Protein AF-A0A536RA07-F1 (afdb_monomer_lite)

Foldseek 3Di:
DDDDDDPPCPVVVVVVVVVVVVVVVVVVVVVVVVVVVVPQQDWAWFKFFQAKAAALDFDALVRIDIDTDRDHPPDDPFTDRDSVVRGRWGFRHIGGHPGTHGNVGTDHPPPPPDPRDRPPPQPPPGDDDDDDDDCVRVVNPPDDPPDWDWDWDWDDDPNDTDTDIDTD

Radius of gyration: 36.13 Å; chains: 1; bounding box: 78×33×131 Å

Structure (mmCIF, N/CA/C/O backbone):
data_AF-A0A536RA07-F1
#
_entry.id   AF-A0A536RA07-F1
#
loop_
_atom_site.group_PDB
_atom_site.id
_atom_site.type_symbol
_atom_site.label_atom_id
_atom_site.label_alt_id
_atom_site.label_comp_id
_atom_site.label_asym_id
_atom_site.label_entity_id
_atom_site.label_seq_id
_atom_site.pdbx_PDB_ins_code
_atom_site.Cartn_x
_atom_site.Cartn_y
_atom_site.Cartn_z
_atom_site.occupancy
_atom_site.B_iso_or_equiv
_atom_site.auth_seq_id
_atom_site.auth_comp_id
_atom_site.auth_asym_id
_atom_site.auth_atom_id
_atom_site.pdbx_PDB_model_num
ATOM 1 N N . MET A 1 1 ? -46.945 4.208 90.489 1.00 42.66 1 MET A N 1
ATOM 2 C CA . MET A 1 1 ? -45.759 4.024 89.625 1.00 42.66 1 MET A CA 1
ATOM 3 C C . MET A 1 1 ? -46.226 3.633 88.229 1.00 42.66 1 MET A C 1
ATOM 5 O O . MET A 1 1 ? -46.663 2.508 88.040 1.00 42.66 1 MET A O 1
ATOM 9 N N . ARG A 1 2 ? -46.235 4.569 87.275 1.00 45.47 2 ARG A N 1
ATOM 10 C CA . ARG A 1 2 ? -46.490 4.298 85.851 1.00 45.47 2 ARG A CA 1
ATOM 11 C C . ARG A 1 2 ? -45.437 5.063 85.060 1.00 45.47 2 ARG A C 1
ATOM 13 O O . ARG A 1 2 ? -45.367 6.283 85.153 1.00 45.47 2 ARG A O 1
ATOM 20 N N . THR A 1 3 ? -44.567 4.324 84.392 1.00 52.12 3 THR A N 1
ATOM 21 C CA . THR A 1 3 ? -43.440 4.832 83.615 1.00 52.12 3 THR A CA 1
ATOM 22 C C . THR A 1 3 ? -43.943 5.329 82.259 1.00 52.12 3 THR A C 1
ATOM 24 O O . THR A 1 3 ? -44.533 4.579 81.485 1.00 52.12 3 THR A O 1
ATOM 27 N N . LEU A 1 4 ? -43.741 6.617 81.977 1.00 54.00 4 LEU A N 1
ATOM 28 C CA . LEU A 1 4 ? -43.977 7.210 80.662 1.00 54.00 4 LEU A CA 1
ATOM 29 C C . LEU A 1 4 ? -42.782 6.861 79.771 1.00 54.00 4 LEU A C 1
ATOM 31 O O . LEU A 1 4 ? -41.686 7.379 79.969 1.00 54.00 4 LEU A O 1
ATOM 35 N N . SER A 1 5 ? -42.981 5.958 78.813 1.00 57.25 5 SER A N 1
ATOM 36 C CA . SER A 1 5 ? -41.955 5.618 77.829 1.00 57.25 5 SER A CA 1
ATOM 37 C C . SER A 1 5 ? -41.995 6.642 76.695 1.00 57.25 5 SER A C 1
ATOM 39 O O . SER A 1 5 ? -42.902 6.642 75.865 1.00 57.25 5 SER A O 1
ATOM 41 N N . THR A 1 6 ? -41.018 7.543 76.666 1.00 53.41 6 THR A N 1
ATOM 42 C CA . THR A 1 6 ? -40.799 8.507 75.585 1.00 53.41 6 THR A CA 1
ATOM 43 C C . THR A 1 6 ? -40.337 7.779 74.322 1.00 53.41 6 THR A C 1
ATOM 45 O O . THR A 1 6 ? -39.224 7.259 74.243 1.00 53.41 6 THR A O 1
ATOM 48 N N . ILE A 1 7 ? -41.192 7.752 73.297 1.00 57.69 7 ILE A N 1
ATOM 49 C CA . ILE A 1 7 ? -40.829 7.324 71.942 1.00 57.69 7 ILE A CA 1
ATOM 50 C C . ILE A 1 7 ? -39.920 8.409 71.355 1.00 57.69 7 ILE A C 1
ATOM 52 O O . ILE A 1 7 ? -40.379 9.375 70.750 1.00 57.69 7 ILE A O 1
ATOM 56 N N . THR A 1 8 ? -38.609 8.279 71.551 1.00 58.44 8 THR A N 1
ATOM 57 C CA . THR A 1 8 ? -37.643 9.084 70.798 1.00 58.44 8 THR A CA 1
ATOM 58 C C . THR A 1 8 ? -37.668 8.607 69.346 1.00 58.44 8 THR A C 1
ATOM 60 O O . THR A 1 8 ? -37.166 7.537 69.004 1.00 58.44 8 THR A O 1
ATOM 63 N N . SER A 1 9 ? -38.317 9.383 68.475 1.00 61.69 9 SER A N 1
ATOM 64 C CA . SER A 1 9 ? -38.361 9.134 67.034 1.00 61.69 9 SER A CA 1
ATOM 65 C C . SER A 1 9 ? -36.969 9.360 66.433 1.00 61.69 9 SER A C 1
ATOM 67 O O . SER A 1 9 ? -36.634 10.448 65.979 1.00 61.69 9 SER A O 1
ATOM 69 N N . ARG A 1 10 ? -36.118 8.328 66.473 1.00 61.16 10 ARG A N 1
ATOM 70 C CA . ARG A 1 10 ? -34.805 8.283 65.791 1.00 61.16 10 ARG A CA 1
ATOM 71 C C . ARG A 1 10 ? -34.915 7.832 64.327 1.00 61.16 10 ARG A C 1
ATOM 73 O O . ARG A 1 10 ? -33.970 7.961 63.557 1.00 61.16 10 ARG A O 1
ATOM 80 N N . ARG A 1 11 ? -36.106 7.356 63.947 1.00 67.19 11 ARG A N 1
ATOM 81 C CA . ARG A 1 11 ? -36.494 6.900 62.605 1.00 67.19 11 ARG A CA 1
ATOM 82 C C . ARG A 1 11 ? -36.286 7.933 61.477 1.00 67.19 11 ARG A C 1
ATOM 84 O O . ARG A 1 11 ? -35.857 7.506 60.407 1.00 67.19 11 ARG A O 1
ATOM 91 N N . PRO A 1 12 ? -36.524 9.253 61.653 1.00 73.12 12 PRO A N 1
ATOM 92 C CA . PRO A 1 12 ? -36.305 10.215 60.571 1.00 73.12 12 PRO A CA 1
ATOM 93 C C . PRO A 1 12 ? -34.820 10.385 60.224 1.00 73.12 12 PRO A C 1
ATOM 95 O O . PRO A 1 12 ? -34.484 10.486 59.049 1.00 73.12 12 PRO A O 1
ATOM 98 N N . PHE A 1 13 ? -33.916 10.328 61.209 1.00 77.94 13 PHE A N 1
ATOM 99 C CA . PHE A 1 13 ? -32.473 10.430 60.960 1.00 77.94 13 PHE A CA 1
ATOM 100 C C . PHE A 1 13 ? -31.910 9.185 60.268 1.00 77.94 13 PHE A C 1
ATOM 102 O O . PHE A 1 13 ? -31.073 9.304 59.376 1.00 77.94 13 PHE A O 1
ATOM 109 N N . THR A 1 14 ? -32.404 7.991 60.612 1.00 84.12 14 THR A N 1
ATOM 110 C CA . THR A 1 14 ? -32.024 6.758 59.907 1.00 84.12 14 THR A CA 1
ATOM 111 C C . THR A 1 14 ? -32.567 6.726 58.480 1.00 84.12 14 THR A C 1
ATOM 113 O O . THR A 1 14 ? -31.858 6.302 57.576 1.00 84.12 14 THR A O 1
ATOM 116 N N . LEU A 1 15 ? -33.789 7.222 58.248 1.00 85.25 15 LEU A N 1
ATOM 117 C CA . LEU A 1 15 ? -34.361 7.330 56.900 1.00 85.25 15 LEU A CA 1
ATOM 118 C C . LEU A 1 15 ? -33.582 8.321 56.028 1.00 85.25 15 LEU A C 1
ATOM 120 O O . LEU A 1 15 ? -33.305 8.026 54.868 1.00 85.25 15 LEU A O 1
ATOM 124 N N . LEU A 1 16 ? -33.170 9.456 56.596 1.00 88.00 16 LEU A N 1
ATOM 125 C CA . LEU A 1 16 ? -32.350 10.445 55.901 1.00 88.00 16 LEU A CA 1
ATOM 126 C C . LEU A 1 16 ? -30.953 9.901 55.562 1.00 88.00 16 LEU A C 1
ATOM 128 O O . LEU A 1 16 ? -30.465 10.104 54.453 1.00 88.00 16 LEU A O 1
ATOM 132 N N . GLY A 1 17 ? -30.331 9.166 56.489 1.00 89.50 17 GLY A N 1
ATOM 133 C CA . GLY A 1 17 ? -29.040 8.515 56.257 1.00 89.50 17 GLY A CA 1
ATOM 134 C C . GLY A 1 17 ? -29.099 7.451 55.158 1.00 89.50 17 GLY A C 1
ATOM 135 O O . GLY A 1 17 ? -28.226 7.411 54.295 1.00 89.50 17 GLY A O 1
ATOM 136 N N . VAL A 1 18 ? -30.157 6.634 55.136 1.00 93.12 18 VAL A N 1
ATOM 137 C CA . VAL A 1 18 ? -30.376 5.632 54.079 1.00 93.12 18 VAL A CA 1
ATOM 138 C C . VAL A 1 18 ? -30.620 6.301 52.724 1.00 93.12 18 VAL A C 1
ATOM 140 O O . VAL A 1 18 ? -30.041 5.875 51.729 1.00 93.12 18 VAL A O 1
ATOM 143 N N . LEU A 1 19 ? -31.408 7.379 52.674 1.00 94.06 19 LEU A N 1
ATOM 144 C CA . LEU A 1 19 ? -31.646 8.142 51.444 1.00 94.06 19 LEU A CA 1
ATOM 145 C C . LEU A 1 19 ? -30.337 8.701 50.857 1.00 94.06 19 LEU A C 1
ATOM 147 O O . LEU A 1 19 ? -30.080 8.559 49.662 1.00 94.06 19 LEU A O 1
ATOM 151 N N . LEU A 1 20 ? -29.496 9.304 51.701 1.00 94.69 20 LEU A N 1
ATOM 152 C CA . LEU A 1 20 ? -28.194 9.835 51.292 1.00 94.69 20 LEU A CA 1
ATOM 153 C C . LEU A 1 20 ? -27.250 8.728 50.817 1.00 94.69 20 LEU A C 1
ATOM 155 O O . LEU A 1 20 ? -26.590 8.896 49.794 1.00 94.69 20 LEU A O 1
ATOM 159 N N . ALA A 1 21 ? -27.219 7.585 51.506 1.00 93.75 21 ALA A N 1
ATOM 160 C CA . ALA A 1 21 ? -26.416 6.439 51.089 1.00 93.75 21 ALA A CA 1
ATOM 161 C C . ALA A 1 21 ? -26.831 5.930 49.698 1.00 93.75 21 ALA A C 1
ATOM 163 O O . ALA A 1 21 ? -25.973 5.698 48.849 1.00 93.75 21 ALA A O 1
ATOM 164 N N . VAL A 1 22 ? -28.138 5.827 49.431 1.00 96.31 22 VAL A N 1
ATOM 165 C CA . VAL A 1 22 ? -28.655 5.426 48.113 1.00 96.31 22 VAL A CA 1
ATOM 166 C C . VAL A 1 22 ? -28.271 6.441 47.035 1.00 96.31 22 VAL A C 1
ATOM 168 O O . VAL A 1 22 ? -27.808 6.038 45.971 1.00 96.31 22 VAL A O 1
ATOM 171 N N . LEU A 1 23 ? -28.389 7.745 47.304 1.00 96.88 23 LEU A N 1
ATOM 172 C CA . LEU A 1 23 ? -27.990 8.786 46.349 1.00 96.88 23 LEU A CA 1
ATOM 173 C C . LEU A 1 23 ? -26.502 8.719 45.991 1.00 96.88 23 LEU A C 1
ATOM 175 O O . LEU A 1 23 ? -26.155 8.821 44.816 1.00 96.88 23 LEU A O 1
ATOM 179 N N . VAL A 1 24 ? -25.630 8.512 46.980 1.00 96.38 24 VAL A N 1
ATOM 180 C CA . VAL A 1 24 ? -24.184 8.383 46.749 1.00 96.38 24 VAL A CA 1
ATOM 181 C C . VAL A 1 24 ? -23.873 7.133 45.928 1.00 96.38 24 VAL A C 1
ATOM 183 O O . VAL A 1 24 ? -23.083 7.211 44.990 1.00 96.38 24 VAL A O 1
ATOM 186 N N . ILE A 1 25 ? -24.523 6.003 46.221 1.00 95.81 25 ILE A N 1
ATOM 187 C CA . ILE A 1 25 ? -24.354 4.762 45.451 1.00 95.81 25 ILE A CA 1
ATOM 188 C C . ILE A 1 25 ? -24.798 4.967 43.998 1.00 95.81 25 ILE A C 1
ATOM 190 O O . ILE A 1 25 ? -24.065 4.605 43.082 1.00 95.81 25 ILE A O 1
ATOM 194 N N . VAL A 1 26 ? -25.957 5.590 43.767 1.00 96.00 26 VAL A N 1
ATOM 195 C CA . VAL A 1 26 ? -26.462 5.868 42.413 1.00 96.00 26 VAL A CA 1
ATOM 196 C C . VAL A 1 26 ? -25.521 6.804 41.654 1.00 96.00 26 VAL A C 1
ATOM 198 O O . VAL A 1 26 ? -25.172 6.522 40.509 1.00 96.00 26 VAL A O 1
ATOM 201 N N . ALA A 1 27 ? -25.062 7.886 42.288 1.00 94.88 27 ALA A N 1
ATOM 202 C CA . ALA A 1 27 ? -24.116 8.816 41.678 1.00 94.88 27 ALA A CA 1
ATOM 203 C C . ALA A 1 27 ? -22.784 8.130 41.333 1.00 94.88 27 ALA A C 1
ATOM 205 O O . ALA A 1 27 ? -22.258 8.323 40.238 1.00 94.88 27 ALA A O 1
ATOM 206 N N . PHE A 1 28 ? -22.268 7.283 42.228 1.00 94.75 28 PHE A N 1
ATOM 207 C CA . PHE A 1 28 ? -21.043 6.521 42.000 1.00 94.75 28 PHE A CA 1
ATOM 208 C C . PHE A 1 28 ? -21.188 5.536 40.833 1.00 94.75 28 PHE A C 1
ATOM 210 O O . PHE A 1 28 ? -20.318 5.488 39.965 1.00 94.75 28 PHE A O 1
ATOM 217 N N . VAL A 1 29 ? -22.303 4.800 40.760 1.00 93.44 29 VAL A N 1
ATOM 218 C CA . VAL A 1 29 ? -22.592 3.880 39.648 1.00 93.44 29 VAL A CA 1
ATOM 219 C C . VAL A 1 29 ? -22.702 4.640 38.326 1.00 93.44 29 VAL A C 1
ATOM 221 O O . VAL A 1 29 ? -22.109 4.221 37.338 1.00 93.44 29 VAL A O 1
ATOM 224 N N . LEU A 1 30 ? -23.388 5.786 38.294 1.00 91.69 30 LEU A N 1
ATOM 225 C CA . LEU A 1 30 ? -23.500 6.602 37.081 1.00 91.69 30 LEU A CA 1
ATOM 226 C C . LEU A 1 30 ? -22.141 7.132 36.607 1.00 91.69 30 LEU A C 1
ATOM 228 O O . LEU A 1 30 ? -21.845 7.064 35.415 1.00 91.69 30 LEU A O 1
ATOM 232 N N . VAL A 1 31 ? -21.293 7.608 37.522 1.00 89.69 31 VAL A N 1
ATOM 233 C CA . VAL A 1 31 ? -19.930 8.054 37.193 1.00 89.69 31 VAL A CA 1
ATOM 234 C C . VAL A 1 31 ? -19.075 6.891 36.692 1.00 89.69 31 VAL A C 1
AT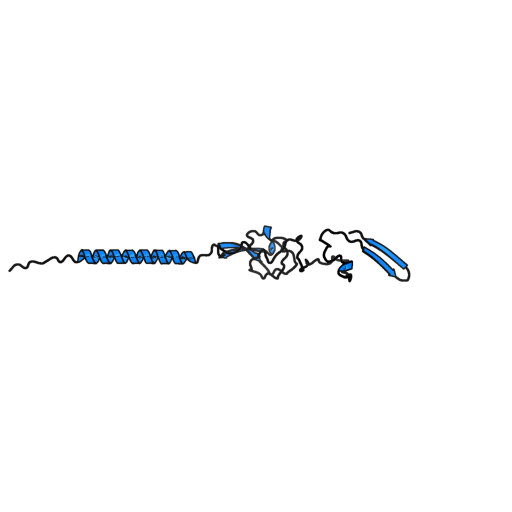OM 236 O O . VAL A 1 31 ? -18.389 7.044 35.684 1.00 89.69 31 VAL A O 1
ATOM 239 N N . ALA A 1 32 ? -19.148 5.720 37.330 1.00 85.38 32 ALA A N 1
ATOM 240 C CA . ALA A 1 32 ? -18.415 4.530 36.904 1.00 85.38 32 ALA A CA 1
ATOM 241 C C . ALA A 1 32 ? -18.846 4.057 35.505 1.00 85.38 32 ALA A C 1
ATOM 243 O O . ALA A 1 32 ? -17.998 3.751 34.667 1.00 85.38 32 ALA A O 1
ATOM 244 N N . LEU A 1 33 ? -20.151 4.058 35.213 1.00 83.12 33 LEU A N 1
ATOM 245 C CA . LEU A 1 33 ? -20.682 3.716 33.891 1.00 83.12 33 LEU A CA 1
ATOM 246 C C . LEU A 1 33 ? -20.247 4.729 32.824 1.00 83.12 33 LEU A C 1
ATOM 248 O O . LEU A 1 33 ? -19.846 4.337 31.730 1.00 83.12 33 LEU A O 1
ATOM 252 N N . ASN A 1 34 ? -20.266 6.025 33.138 1.00 79.81 34 ASN A N 1
ATOM 253 C CA . ASN A 1 34 ? -19.858 7.063 32.193 1.00 79.81 34 ASN A CA 1
ATOM 254 C C . ASN A 1 34 ? -18.339 7.046 31.934 1.00 79.81 34 ASN A C 1
ATOM 256 O O . ASN A 1 34 ? -17.900 7.183 30.795 1.00 79.81 34 ASN A O 1
ATOM 260 N N . ALA A 1 35 ? -17.534 6.787 32.969 1.00 73.38 35 ALA A N 1
ATOM 261 C CA . ALA A 1 35 ? -16.091 6.584 32.841 1.00 73.38 35 ALA A CA 1
ATOM 262 C C . ALA A 1 35 ? -15.750 5.327 32.022 1.00 73.38 35 ALA A C 1
ATOM 264 O O . ALA A 1 35 ? -14.781 5.330 31.267 1.00 73.38 35 ALA A O 1
ATOM 265 N N . SER A 1 36 ? -16.577 4.280 32.110 1.00 63.31 36 SER A N 1
ATOM 266 C CA . SER A 1 36 ? -16.424 3.059 31.305 1.00 63.31 36 SER A CA 1
ATOM 267 C C . SER A 1 36 ? -16.669 3.310 29.813 1.00 63.31 36 SER A C 1
ATOM 269 O O . SER A 1 36 ? -16.014 2.705 28.969 1.00 63.31 36 SER A O 1
ATOM 271 N N . GLN A 1 37 ? -17.579 4.228 29.469 1.00 61.62 37 GLN A N 1
ATOM 272 C CA . GLN A 1 37 ? -17.852 4.592 28.074 1.00 61.62 37 GLN A CA 1
ATOM 273 C C . GLN A 1 37 ? -16.840 5.592 27.497 1.00 61.62 37 GLN A C 1
ATOM 275 O O . GLN A 1 37 ? -16.600 5.583 26.293 1.00 61.62 37 GLN A O 1
ATOM 280 N N . ALA A 1 38 ? -16.182 6.394 28.338 1.00 58.97 38 ALA A N 1
ATOM 281 C CA . ALA A 1 38 ? -15.174 7.369 27.911 1.00 58.97 38 ALA A CA 1
ATOM 282 C C . ALA A 1 38 ? -13.903 6.743 27.290 1.00 58.97 38 ALA A C 1
ATOM 284 O O . ALA A 1 38 ? -13.119 7.456 26.667 1.00 58.97 38 ALA A O 1
ATOM 285 N N . GLY A 1 39 ? -13.698 5.427 27.432 1.00 59.19 39 GLY A N 1
ATOM 286 C CA . GLY A 1 39 ? -12.574 4.689 26.839 1.00 59.19 39 GLY A CA 1
ATOM 287 C C . GLY A 1 39 ? -12.939 3.761 25.674 1.00 59.19 39 GLY A C 1
ATOM 288 O O . GLY A 1 39 ? -12.049 3.139 25.092 1.00 59.19 39 GLY A O 1
ATOM 289 N N . ALA A 1 40 ? -14.222 3.630 25.321 1.00 65.69 40 ALA A N 1
ATOM 290 C CA . ALA A 1 40 ? -14.653 2.703 24.279 1.00 65.69 40 ALA A CA 1
ATOM 291 C C . ALA A 1 40 ? -14.436 3.324 22.889 1.00 65.69 40 ALA A C 1
ATOM 293 O O . ALA A 1 40 ? -15.262 4.085 22.390 1.00 65.69 40 ALA A O 1
ATOM 294 N N . SER A 1 41 ? -13.305 3.004 22.254 1.00 76.06 41 SER A N 1
ATOM 295 C CA . SER A 1 41 ? -13.100 3.342 20.841 1.00 76.06 41 SER A CA 1
ATOM 296 C C . SER A 1 41 ? -14.103 2.564 19.981 1.00 76.06 41 SER A C 1
ATOM 298 O O . SER A 1 41 ? -14.223 1.347 20.167 1.00 76.06 41 SER A O 1
ATOM 300 N N . PRO A 1 42 ? -14.824 3.221 19.053 1.00 81.88 42 PRO A N 1
ATOM 301 C CA . PRO A 1 42 ? -15.740 2.522 18.166 1.00 81.88 42 PRO A CA 1
ATOM 302 C C . PRO A 1 42 ? -14.988 1.442 17.384 1.00 81.88 42 PRO A C 1
ATOM 304 O O . PRO A 1 42 ? -13.859 1.636 16.928 1.00 81.88 42 PRO A O 1
ATOM 307 N N . GLN A 1 43 ? -15.618 0.276 17.247 1.00 86.50 43 GLN A N 1
ATOM 308 C CA . GLN A 1 43 ? -15.096 -0.757 16.367 1.00 86.50 43 GLN A CA 1
ATOM 309 C C . GLN A 1 43 ? -15.328 -0.346 14.916 1.00 86.50 43 GLN A C 1
ATOM 311 O O . GLN A 1 43 ? -16.457 -0.065 14.511 1.00 86.50 43 GLN A O 1
ATOM 316 N N . GLN A 1 44 ? -14.255 -0.331 14.136 1.00 88.12 44 GLN A N 1
ATOM 317 C CA . GLN A 1 44 ? -14.285 -0.064 12.710 1.00 88.12 44 GLN A CA 1
ATOM 318 C C . GLN A 1 44 ? -13.806 -1.305 11.960 1.00 88.12 44 GLN A C 1
ATOM 320 O O . GLN A 1 44 ? -12.774 -1.891 12.287 1.00 88.12 44 GLN A O 1
ATOM 325 N N . THR A 1 45 ? -14.554 -1.697 10.928 1.00 92.12 45 THR A N 1
ATOM 326 C CA . THR A 1 45 ? -14.093 -2.717 9.981 1.00 92.12 45 THR A CA 1
ATOM 327 C C . THR A 1 45 ? -13.046 -2.096 9.070 1.00 92.12 45 THR A C 1
ATOM 329 O O . THR A 1 45 ? -13.323 -1.103 8.397 1.00 92.12 45 THR A O 1
ATOM 332 N N . VAL A 1 46 ? -11.850 -2.675 9.064 1.00 93.81 46 VAL A N 1
ATOM 333 C CA . VAL A 1 46 ? -10.728 -2.236 8.237 1.00 93.81 46 VAL A CA 1
ATOM 334 C C . VAL A 1 46 ? -10.216 -3.381 7.377 1.00 93.81 46 VAL A C 1
ATOM 336 O O . VAL A 1 46 ? -10.335 -4.554 7.741 1.00 93.81 46 VAL A O 1
ATOM 339 N N . VAL A 1 47 ? -9.623 -3.037 6.242 1.00 95.31 47 VAL A N 1
ATOM 340 C CA . VAL A 1 47 ? -8.901 -3.981 5.393 1.00 95.31 47 VAL A CA 1
ATOM 341 C C . VAL A 1 47 ? -7.524 -4.250 5.996 1.00 95.31 47 VAL A C 1
ATOM 343 O O . VAL A 1 47 ? -6.785 -3.326 6.333 1.00 95.31 47 VAL A O 1
ATOM 346 N N . VAL A 1 48 ? -7.180 -5.526 6.128 1.00 95.81 48 VAL A N 1
ATOM 347 C CA . VAL A 1 48 ? -5.898 -6.019 6.632 1.00 95.81 48 VAL A CA 1
ATOM 348 C C . VAL A 1 48 ? -5.232 -6.926 5.602 1.00 95.81 48 VAL A C 1
ATOM 350 O O . VAL A 1 48 ? -5.906 -7.574 4.799 1.00 95.81 48 VAL A O 1
ATOM 353 N N . ALA A 1 49 ? -3.908 -7.003 5.648 1.00 96.75 49 ALA A N 1
ATOM 354 C CA . ALA A 1 49 ? -3.133 -7.949 4.860 1.00 96.75 49 ALA A CA 1
ATOM 355 C C . ALA A 1 49 ? -3.335 -9.379 5.399 1.00 96.75 49 ALA A C 1
ATOM 357 O O . ALA A 1 49 ? -3.182 -9.617 6.597 1.00 96.75 49 ALA A O 1
ATOM 358 N N . SER A 1 50 ? -3.681 -10.345 4.544 1.00 95.88 50 SER A N 1
ATOM 359 C CA . SER A 1 50 ? -3.786 -11.768 4.924 1.00 95.88 50 SER A CA 1
ATOM 360 C C . SER A 1 50 ? -2.446 -12.510 4.815 1.00 95.88 50 SER A C 1
ATOM 362 O O . SER A 1 50 ? -2.271 -13.589 5.383 1.00 95.88 50 SER A O 1
ATOM 364 N N . ARG A 1 51 ? -1.481 -11.914 4.110 1.00 95.31 51 ARG A N 1
ATOM 365 C CA . ARG A 1 51 ? -0.091 -12.357 3.947 1.00 95.31 51 ARG A CA 1
ATOM 366 C C . ARG A 1 51 ? 0.818 -11.138 3.818 1.00 95.31 51 ARG A C 1
ATOM 368 O O . ARG A 1 51 ? 0.320 -10.037 3.616 1.00 95.31 51 ARG A O 1
ATOM 375 N N . ASP A 1 52 ? 2.125 -11.344 3.889 1.00 94.81 52 ASP A N 1
ATOM 376 C CA . ASP A 1 52 ? 3.091 -10.256 3.739 1.00 94.81 52 ASP A CA 1
ATOM 377 C C . ASP A 1 52 ? 2.998 -9.630 2.339 1.00 94.81 52 ASP A C 1
ATOM 379 O O . ASP A 1 52 ? 3.172 -10.311 1.324 1.00 94.81 52 ASP A O 1
ATOM 383 N N . LEU A 1 53 ? 2.731 -8.325 2.287 1.00 93.62 53 LEU A N 1
ATOM 384 C CA . LEU A 1 53 ? 2.699 -7.537 1.060 1.00 93.62 53 LEU A CA 1
ATOM 385 C C . LEU A 1 53 ? 4.060 -6.879 0.865 1.00 93.62 53 LEU A C 1
ATOM 387 O O . LEU A 1 53 ? 4.545 -6.139 1.725 1.00 93.62 53 LEU A O 1
ATOM 391 N N . GLN A 1 54 ? 4.679 -7.158 -0.276 1.00 91.06 54 GLN A N 1
ATOM 392 C CA . GLN A 1 54 ? 5.956 -6.563 -0.639 1.00 91.06 54 GLN A CA 1
ATOM 393 C C . GLN A 1 54 ? 5.744 -5.212 -1.333 1.00 91.06 54 GLN A C 1
ATOM 395 O O . GLN A 1 54 ? 4.778 -5.060 -2.087 1.00 91.06 54 GLN A O 1
ATOM 400 N N . PRO A 1 55 ? 6.661 -4.248 -1.136 1.00 88.56 55 PRO A N 1
ATOM 401 C CA . PRO A 1 55 ? 6.639 -3.002 -1.881 1.00 88.56 55 PRO A CA 1
ATOM 402 C C . PRO A 1 55 ? 6.628 -3.259 -3.385 1.00 88.56 55 PRO A C 1
ATOM 404 O O . PRO A 1 55 ? 7.253 -4.209 -3.860 1.00 88.56 55 PRO A O 1
ATOM 407 N N . ARG A 1 56 ? 6.004 -2.347 -4.134 1.00 80.75 56 ARG A N 1
ATOM 408 C CA . ARG A 1 56 ? 6.053 -2.286 -5.603 1.00 80.75 56 ARG A CA 1
ATOM 409 C C . ARG A 1 56 ? 5.344 -3.426 -6.342 1.00 80.75 56 ARG A C 1
ATOM 411 O O . ARG A 1 56 ? 5.332 -3.416 -7.568 1.00 80.75 56 ARG A O 1
ATOM 418 N N . ILE A 1 57 ? 4.743 -4.375 -5.628 1.00 84.31 57 ILE A N 1
ATOM 419 C CA . ILE A 1 57 ? 3.953 -5.464 -6.208 1.00 84.31 57 ILE A CA 1
ATOM 420 C C . ILE A 1 57 ? 2.466 -5.138 -6.026 1.00 84.31 57 ILE A C 1
ATOM 422 O O . ILE A 1 57 ? 2.053 -4.895 -4.893 1.00 84.31 57 ILE A O 1
ATOM 426 N N . PRO A 1 58 ? 1.645 -5.146 -7.093 1.00 88.06 58 PRO A N 1
ATOM 427 C CA . PRO A 1 58 ? 0.211 -4.910 -6.968 1.00 88.06 58 PRO A CA 1
ATOM 428 C C . PRO A 1 58 ? -0.461 -5.882 -5.992 1.00 88.06 58 PRO A C 1
ATOM 430 O O . PRO A 1 58 ? -0.239 -7.094 -6.042 1.00 88.06 58 PRO A O 1
ATOM 433 N N . ILE A 1 59 ? -1.317 -5.348 -5.122 1.00 91.12 59 ILE A N 1
ATOM 434 C CA . ILE A 1 59 ? -2.064 -6.115 -4.126 1.00 91.12 59 ILE A CA 1
ATOM 435 C C . ILE A 1 59 ? -3.174 -6.906 -4.821 1.00 91.12 59 ILE A C 1
ATOM 437 O O . ILE A 1 59 ? -4.045 -6.343 -5.491 1.00 91.12 59 ILE A O 1
ATOM 441 N N . SER A 1 60 ? -3.188 -8.218 -4.613 1.00 90.88 60 SER A N 1
ATOM 442 C CA . SER A 1 60 ? -4.247 -9.100 -5.097 1.00 90.88 60 SER A CA 1
ATOM 443 C C . SER A 1 60 ? -5.382 -9.230 -4.074 1.00 90.88 60 SER A C 1
ATOM 445 O O . SER A 1 60 ? -5.161 -9.134 -2.867 1.00 90.88 60 SER A O 1
ATOM 447 N N . ALA A 1 61 ? -6.613 -9.486 -4.524 1.00 91.44 61 ALA A N 1
ATOM 448 C CA . ALA A 1 61 ? -7.762 -9.615 -3.617 1.00 91.44 61 ALA A CA 1
ATOM 449 C C . ALA A 1 61 ? -7.609 -10.757 -2.591 1.00 91.44 61 ALA A C 1
ATOM 451 O O . ALA A 1 61 ? -8.068 -10.635 -1.460 1.00 91.44 61 ALA A O 1
ATOM 452 N N . ASP A 1 62 ? -6.926 -11.848 -2.953 1.00 94.38 62 ASP A N 1
ATOM 453 C CA . ASP A 1 62 ? -6.662 -12.998 -2.075 1.00 94.38 62 ASP A CA 1
ATOM 454 C C . ASP A 1 62 ? -5.594 -12.723 -1.001 1.00 94.38 62 ASP A C 1
ATOM 456 O O . ASP A 1 62 ? -5.417 -13.515 -0.070 1.00 94.38 62 ASP A O 1
ATOM 460 N N . SER A 1 63 ? -4.877 -11.602 -1.119 1.00 94.44 63 SER A N 1
ATOM 461 C CA . SER A 1 63 ? -3.900 -11.129 -0.134 1.00 94.44 63 SER A CA 1
ATOM 462 C C . SER A 1 63 ? -4.508 -10.191 0.919 1.00 94.44 63 SER A C 1
ATOM 464 O O . SER A 1 63 ? -3.795 -9.687 1.787 1.00 94.44 63 SER A O 1
ATOM 466 N N . LEU A 1 64 ? -5.830 -9.987 0.878 1.00 96.38 64 LEU A N 1
ATOM 467 C CA . LEU A 1 64 ? -6.569 -9.087 1.755 1.00 96.38 64 LEU A CA 1
ATOM 468 C C . LEU A 1 64 ? -7.637 -9.830 2.562 1.00 96.38 64 LEU A C 1
ATOM 470 O O . LEU A 1 64 ? -8.186 -10.848 2.146 1.00 96.38 64 LEU A O 1
ATOM 474 N N . ALA A 1 65 ? -7.951 -9.287 3.730 1.00 95.50 65 ALA A N 1
ATOM 475 C CA . ALA A 1 65 ? -9.080 -9.684 4.559 1.00 95.50 65 ALA A CA 1
ATOM 476 C C . ALA A 1 65 ? -9.674 -8.444 5.235 1.00 95.50 65 ALA A C 1
ATOM 478 O O . ALA A 1 65 ? -9.058 -7.381 5.255 1.00 95.50 65 ALA A O 1
ATOM 479 N N . THR A 1 66 ? -10.862 -8.562 5.818 1.00 95.00 66 THR A N 1
ATOM 480 C CA . THR A 1 66 ? -11.420 -7.517 6.682 1.00 95.00 66 THR A CA 1
ATOM 481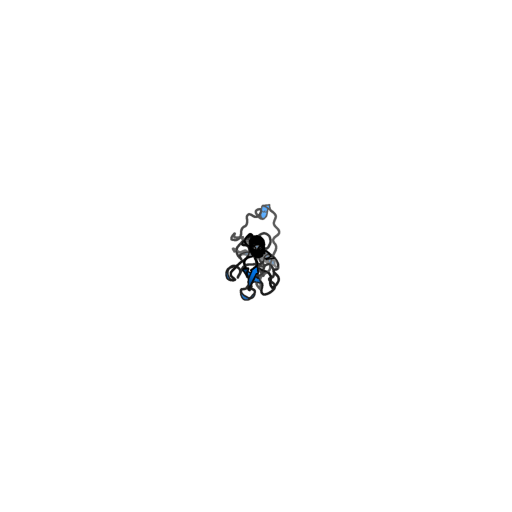 C C . THR A 1 66 ? -11.367 -7.956 8.136 1.00 95.00 66 THR A C 1
ATOM 483 O O . THR A 1 66 ? -11.593 -9.119 8.472 1.00 95.00 66 THR A O 1
ATOM 486 N N . LYS A 1 67 ? -11.045 -7.018 9.025 1.00 93.56 67 LYS A N 1
ATOM 487 C CA . LYS A 1 67 ? -11.012 -7.245 10.468 1.00 93.56 67 LYS A CA 1
ATOM 488 C C . LYS A 1 67 ? -11.608 -6.048 11.187 1.00 93.56 67 LYS A C 1
ATOM 490 O O . LYS A 1 67 ? -11.369 -4.906 10.810 1.00 93.56 67 LYS A O 1
ATOM 495 N N . SER A 1 68 ? -12.376 -6.314 12.237 1.00 92.38 68 SER A N 1
ATOM 496 C CA . SER A 1 68 ? -12.863 -5.261 13.121 1.00 92.38 68 SER A CA 1
ATOM 497 C C . SER A 1 68 ? -11.783 -4.909 14.140 1.00 92.38 68 SER A C 1
ATOM 499 O O . SER A 1 68 ? -11.315 -5.790 14.868 1.00 92.38 68 SER A O 1
ATOM 501 N N . ILE A 1 69 ? -11.364 -3.644 14.177 1.00 88.69 69 ILE A N 1
ATOM 502 C CA . ILE A 1 69 ? -10.393 -3.130 15.147 1.00 88.69 69 ILE A CA 1
ATOM 503 C C . ILE A 1 69 ? -10.967 -1.904 15.873 1.00 88.69 69 ILE A C 1
ATOM 505 O O . ILE A 1 69 ? -11.750 -1.153 15.286 1.00 88.69 69 ILE A O 1
ATOM 509 N N . PRO A 1 70 ? -10.615 -1.680 17.149 1.00 87.44 70 PRO A N 1
ATOM 510 C CA . PRO A 1 70 ? -10.984 -0.454 17.844 1.00 87.44 70 PRO A CA 1
ATOM 511 C C . PRO A 1 70 ? -10.178 0.718 17.270 1.00 87.44 70 PRO A C 1
ATOM 513 O O . PRO A 1 70 ? -8.953 0.737 17.382 1.00 87.44 70 PRO A O 1
ATOM 516 N N . VAL A 1 71 ? -10.852 1.697 16.665 1.00 82.19 71 VAL A N 1
ATOM 517 C CA . VAL A 1 71 ? -10.219 2.921 16.150 1.00 82.19 71 VAL A CA 1
ATOM 518 C C . VAL A 1 71 ? -10.797 4.115 16.904 1.00 82.19 71 VAL A C 1
ATOM 520 O O . VAL A 1 71 ? -12.018 4.265 16.947 1.00 82.19 71 VAL A O 1
ATOM 523 N N . PRO A 1 72 ? -9.969 4.984 17.510 1.00 80.94 72 PRO A N 1
ATOM 524 C CA . PRO A 1 72 ? -10.468 6.208 18.124 1.00 80.94 72 PRO A CA 1
ATOM 525 C C . PRO A 1 72 ? -11.226 7.053 17.095 1.00 80.94 72 PRO A C 1
ATOM 527 O O . PRO A 1 72 ? -10.728 7.282 15.996 1.00 80.94 72 PRO A O 1
ATOM 530 N N . GLY A 1 73 ? -12.408 7.568 17.446 1.00 72.31 73 GLY A N 1
ATOM 531 C CA . GLY A 1 73 ? -13.234 8.353 16.512 1.00 72.31 73 GLY A CA 1
ATOM 532 C C . GLY A 1 73 ? -12.589 9.662 16.028 1.00 72.31 73 GLY A C 1
ATOM 533 O O . GLY A 1 73 ? -13.048 10.254 15.057 1.00 72.31 73 GLY A O 1
ATOM 534 N N . THR A 1 74 ? -11.522 10.109 16.693 1.00 77.88 74 THR A N 1
ATOM 535 C CA . THR A 1 74 ? -10.711 11.277 16.323 1.00 77.88 74 THR A CA 1
ATOM 536 C C . THR A 1 74 ? -9.593 10.952 15.331 1.00 77.88 74 THR A C 1
ATOM 538 O O . THR A 1 74 ? -8.931 11.868 14.845 1.00 77.88 74 THR A O 1
ATOM 541 N N . TYR A 1 75 ? -9.347 9.671 15.041 1.00 76.19 75 TYR A N 1
ATOM 542 C CA . TYR A 1 75 ? -8.268 9.256 14.154 1.00 76.19 75 TYR A CA 1
ATOM 543 C C . TYR A 1 75 ? -8.606 9.596 12.689 1.00 76.19 75 TYR A C 1
ATOM 545 O O . TYR A 1 75 ? -9.757 9.430 12.272 1.00 76.19 75 TYR A O 1
ATOM 553 N N . PRO A 1 76 ? -7.636 10.058 11.878 1.00 76.88 76 PRO A N 1
ATOM 554 C CA . PRO A 1 76 ? -7.879 10.350 10.469 1.00 76.88 76 PRO A CA 1
ATOM 555 C C . PRO A 1 76 ? -8.377 9.114 9.705 1.00 76.88 76 PRO A C 1
ATOM 557 O O . PRO A 1 76 ? -7.992 7.984 10.008 1.00 76.88 76 PRO A O 1
ATOM 560 N N . LYS A 1 77 ? -9.213 9.320 8.678 1.00 78.69 77 LYS A N 1
ATOM 561 C CA . LYS A 1 77 ? -9.749 8.246 7.821 1.00 78.69 77 LYS A CA 1
ATOM 562 C C . LYS A 1 77 ? -8.682 7.703 6.861 1.00 78.69 77 LYS A C 1
ATOM 564 O O . LYS A 1 77 ? -8.778 7.895 5.655 1.00 78.69 77 LYS A O 1
ATOM 569 N N . VAL A 1 78 ? -7.661 7.052 7.410 1.00 89.06 78 VAL A N 1
ATOM 570 C CA . VAL A 1 78 ? -6.576 6.417 6.643 1.00 89.06 78 VAL A CA 1
ATOM 571 C C . VAL A 1 78 ? -6.865 4.954 6.327 1.00 89.06 78 VAL A C 1
ATOM 573 O O . VAL A 1 78 ? -6.254 4.395 5.428 1.00 89.06 78 VAL A O 1
ATOM 576 N N . TYR A 1 79 ? -7.781 4.322 7.060 1.00 91.31 79 TYR A N 1
ATOM 577 C CA . TYR A 1 79 ? -8.116 2.915 6.866 1.00 91.31 79 TYR A CA 1
ATOM 578 C C . TYR A 1 79 ? -9.121 2.732 5.736 1.00 91.31 79 TYR A C 1
ATOM 580 O O . TYR A 1 79 ? -10.148 3.415 5.683 1.00 91.31 79 TYR A O 1
ATOM 588 N N . PHE A 1 80 ? -8.871 1.734 4.898 1.00 92.81 80 PHE A N 1
ATOM 589 C CA . PHE A 1 80 ? -9.853 1.260 3.934 1.00 92.81 80 PHE A CA 1
ATOM 590 C C . PHE A 1 80 ? -10.872 0.354 4.620 1.00 92.81 80 PHE A C 1
ATOM 592 O O . PHE A 1 80 ? -10.518 -0.436 5.495 1.00 92.81 80 PHE A O 1
ATOM 599 N N . THR A 1 81 ? -12.139 0.457 4.226 1.00 91.81 81 THR A N 1
ATOM 600 C CA . THR A 1 81 ? -13.237 -0.349 4.788 1.00 91.81 81 THR A CA 1
ATOM 601 C C . THR A 1 81 ? -13.655 -1.498 3.877 1.00 91.81 81 THR A C 1
ATOM 603 O O . THR A 1 81 ? -14.319 -2.425 4.341 1.00 91.81 81 THR A O 1
ATOM 606 N N . ARG A 1 82 ? -13.270 -1.457 2.595 1.00 92.88 82 ARG A N 1
ATOM 607 C CA . ARG A 1 82 ? -13.662 -2.435 1.577 1.00 92.88 82 ARG A CA 1
ATOM 608 C C . ARG A 1 82 ? -12.455 -2.900 0.774 1.00 92.88 82 ARG A C 1
ATOM 610 O O . ARG A 1 82 ? -11.557 -2.112 0.486 1.00 92.88 82 ARG A O 1
ATOM 617 N N . ILE A 1 83 ? -12.444 -4.181 0.418 1.00 93.69 83 ILE A N 1
ATOM 618 C CA . ILE A 1 83 ? -11.321 -4.821 -0.283 1.00 93.69 83 ILE A CA 1
ATOM 619 C C . ILE A 1 83 ? -11.154 -4.225 -1.685 1.00 93.69 83 ILE A C 1
ATOM 621 O O . ILE A 1 83 ? -10.026 -3.994 -2.115 1.00 93.69 83 ILE A O 1
ATOM 625 N N . GLU A 1 84 ? -12.254 -3.901 -2.367 1.00 92.88 84 GLU A N 1
ATOM 626 C CA . GLU A 1 84 ? -12.240 -3.293 -3.701 1.00 92.88 84 GLU A CA 1
ATOM 627 C C . GLU A 1 84 ? -11.547 -1.925 -3.754 1.00 92.88 84 GLU A C 1
ATOM 629 O O . GLU A 1 84 ? -11.050 -1.539 -4.807 1.00 92.88 84 GLU A O 1
ATOM 634 N N . ASP A 1 85 ? -11.472 -1.209 -2.628 1.00 91.31 85 ASP A N 1
ATOM 635 C CA . ASP A 1 85 ? -10.792 0.086 -2.562 1.00 91.31 85 ASP A CA 1
ATOM 636 C C . ASP A 1 85 ? -9.262 -0.070 -2.507 1.00 91.31 85 ASP A C 1
ATOM 638 O O . 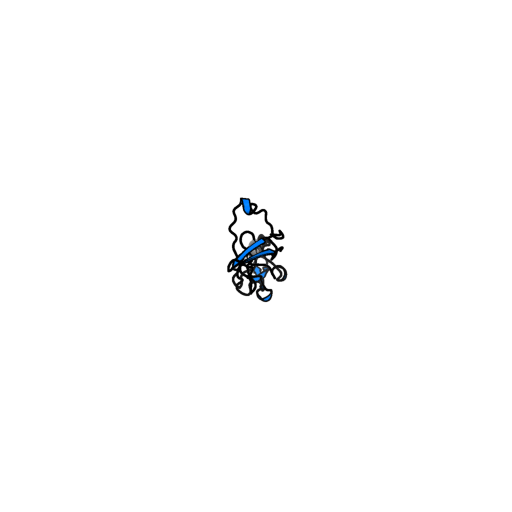ASP A 1 85 ? -8.552 0.901 -2.745 1.00 91.31 85 ASP A O 1
ATOM 642 N N . VAL A 1 86 ? -8.759 -1.271 -2.197 1.00 92.25 86 VAL A N 1
ATOM 643 C CA . VAL A 1 86 ? -7.326 -1.587 -2.031 1.00 92.25 86 VAL A CA 1
ATOM 644 C C . VAL A 1 86 ? -6.816 -2.508 -3.137 1.00 92.25 86 VAL A C 1
ATOM 646 O O . VAL A 1 86 ? -5.638 -2.465 -3.491 1.00 92.25 86 VAL A O 1
ATOM 649 N N . GLN A 1 87 ? -7.685 -3.353 -3.695 1.00 91.00 87 GLN A N 1
ATOM 650 C CA . GLN A 1 87 ? -7.317 -4.291 -4.746 1.00 91.00 87 GLN A CA 1
ATOM 651 C C . GLN A 1 87 ? -6.679 -3.563 -5.936 1.00 91.00 87 GLN A C 1
ATOM 653 O O . GLN A 1 87 ? -7.232 -2.613 -6.487 1.00 91.00 87 GLN A O 1
ATOM 658 N N . GLY A 1 88 ? -5.511 -4.046 -6.353 1.00 87.94 88 GLY A N 1
ATOM 659 C CA . GLY A 1 88 ? -4.737 -3.472 -7.444 1.00 87.94 88 GLY A CA 1
ATOM 660 C C . GLY A 1 88 ? -3.872 -2.280 -7.043 1.00 87.94 88 GLY A C 1
ATOM 661 O O . GLY A 1 88 ? -3.033 -1.898 -7.843 1.00 87.94 88 GLY A O 1
ATOM 662 N N . MET A 1 89 ? -4.004 -1.711 -5.839 1.00 89.19 89 MET A N 1
ATOM 663 C CA . MET A 1 89 ? -3.049 -0.710 -5.350 1.00 89.19 89 MET A CA 1
ATOM 664 C C . MET A 1 89 ? -1.663 -1.318 -5.134 1.00 89.19 89 MET A C 1
ATOM 666 O O . MET A 1 89 ? -1.512 -2.530 -4.987 1.00 89.19 89 MET A O 1
ATOM 670 N N . VAL A 1 90 ? -0.647 -0.463 -5.098 1.00 88.44 90 VAL A N 1
ATOM 671 C CA . VAL A 1 90 ? 0.755 -0.850 -4.946 1.00 88.44 90 VAL A CA 1
ATOM 672 C C . VAL A 1 90 ? 1.261 -0.394 -3.573 1.00 88.44 90 VAL A C 1
ATOM 674 O O . VAL A 1 90 ? 1.157 0.799 -3.274 1.00 88.44 90 VAL A O 1
ATOM 677 N N . PRO A 1 91 ? 1.813 -1.290 -2.731 1.00 90.00 91 PRO A N 1
ATOM 678 C CA . PRO A 1 91 ? 2.423 -0.907 -1.467 1.00 90.00 91 PRO A CA 1
ATOM 679 C C . PRO A 1 91 ? 3.705 -0.102 -1.703 1.00 90.00 91 PRO A C 1
ATOM 681 O O . PRO A 1 91 ? 4.571 -0.498 -2.487 1.00 90.00 91 PRO A O 1
ATOM 684 N N . LEU A 1 92 ? 3.839 1.012 -0.992 1.00 87.00 92 LEU A N 1
ATOM 685 C CA . LEU A 1 92 ? 5.045 1.843 -0.936 1.00 87.00 92 LEU A CA 1
ATOM 686 C C . LEU A 1 92 ? 6.063 1.271 0.065 1.00 87.00 92 LEU A C 1
ATOM 688 O O . LEU A 1 92 ? 7.278 1.396 -0.089 1.00 87.00 92 LEU A O 1
ATOM 692 N N . VAL A 1 93 ? 5.559 0.584 1.089 1.00 90.00 93 VAL A N 1
ATOM 693 C CA . VAL A 1 93 ? 6.339 -0.075 2.140 1.00 90.00 93 VAL A CA 1
ATOM 694 C C . VAL A 1 93 ? 5.911 -1.532 2.286 1.00 90.00 93 VAL A C 1
ATOM 696 O O . VAL A 1 93 ? 4.875 -1.944 1.769 1.00 90.00 93 VAL A O 1
ATOM 699 N N . ALA A 1 94 ? 6.729 -2.333 2.970 1.00 92.81 94 ALA A N 1
ATOM 700 C CA . ALA A 1 94 ? 6.356 -3.704 3.287 1.00 92.81 94 ALA A CA 1
ATOM 701 C C . ALA A 1 94 ? 5.245 -3.686 4.345 1.00 92.81 94 ALA A C 1
ATOM 703 O O . ALA A 1 94 ? 5.397 -3.033 5.377 1.00 92.81 94 ALA A O 1
ATOM 704 N N . ILE A 1 95 ? 4.153 -4.410 4.096 1.00 95.12 95 ILE A N 1
ATOM 705 C CA . ILE A 1 95 ? 3.018 -4.521 5.019 1.00 95.12 95 ILE A CA 1
ATOM 706 C C . ILE A 1 95 ? 2.939 -5.982 5.480 1.00 95.12 95 ILE A C 1
ATOM 708 O O . ILE A 1 95 ? 2.528 -6.844 4.699 1.00 95.12 95 ILE A O 1
ATOM 712 N N . PRO A 1 96 ? 3.358 -6.293 6.718 1.00 96.38 96 PRO A N 1
ATOM 713 C CA . PRO A 1 96 ? 3.280 -7.640 7.274 1.00 96.38 96 PRO A CA 1
ATOM 714 C C . PRO A 1 96 ? 1.845 -8.169 7.362 1.00 96.38 96 PRO A C 1
ATOM 716 O O . PRO A 1 96 ? 0.883 -7.408 7.510 1.00 96.38 96 PRO A O 1
ATOM 719 N N . SER A 1 97 ? 1.703 -9.494 7.352 1.00 96.19 97 SER A N 1
ATOM 720 C CA . SER A 1 97 ? 0.421 -10.160 7.578 1.00 96.19 97 SER A CA 1
ATOM 721 C C . SER A 1 97 ? -0.234 -9.721 8.895 1.00 96.19 97 SER A C 1
ATOM 723 O O . SER A 1 97 ? 0.413 -9.577 9.933 1.00 96.19 97 SER A O 1
ATOM 725 N N . GLY A 1 98 ? -1.548 -9.508 8.857 1.00 93.12 98 GLY A N 1
ATOM 726 C CA . GLY A 1 98 ? -2.362 -9.072 9.989 1.00 93.12 98 GLY A CA 1
ATOM 727 C C . GLY A 1 98 ? -2.369 -7.562 10.235 1.00 93.12 98 GLY A C 1
ATOM 728 O O . GLY A 1 98 ? -3.170 -7.103 11.055 1.00 93.12 98 GLY A O 1
ATOM 729 N N . GLN A 1 99 ? -1.535 -6.786 9.534 1.00 93.69 99 GLN A N 1
ATOM 730 C CA . GLN A 1 99 ? -1.526 -5.327 9.625 1.00 93.69 99 GLN A CA 1
ATOM 731 C C . GLN A 1 99 ? -2.639 -4.706 8.771 1.00 93.69 99 GLN A C 1
ATOM 733 O O . GLN A 1 99 ? -2.984 -5.213 7.703 1.00 93.69 99 GLN A O 1
ATOM 738 N N . ALA A 1 100 ? -3.211 -3.598 9.248 1.00 93.62 100 ALA A N 1
ATOM 739 C CA . ALA A 1 100 ? -4.190 -2.829 8.490 1.00 93.62 100 ALA A CA 1
ATOM 740 C C . ALA A 1 100 ? -3.521 -2.087 7.330 1.00 93.62 100 ALA A C 1
ATOM 742 O O . ALA A 1 100 ? -2.483 -1.451 7.513 1.00 93.62 100 ALA A O 1
ATOM 743 N N . VAL A 1 101 ? -4.143 -2.142 6.155 1.00 94.19 101 VAL A N 1
ATOM 744 C CA . VAL A 1 101 ? -3.702 -1.363 4.999 1.00 94.19 101 VAL A CA 1
ATOM 745 C C . VAL A 1 101 ? -4.222 0.060 5.162 1.00 94.19 101 VAL A C 1
ATOM 747 O O . VAL A 1 101 ? -5.425 0.277 5.340 1.00 94.19 101 VAL A O 1
ATOM 750 N N . VAL A 1 102 ? -3.312 1.029 5.115 1.00 93.31 102 VAL A N 1
ATOM 751 C CA . VAL A 1 102 ? -3.631 2.452 5.260 1.00 93.31 102 VAL A CA 1
ATOM 752 C C . VAL A 1 102 ? -3.277 3.224 4.000 1.00 93.31 102 VAL A C 1
ATOM 754 O O . VAL A 1 102 ? -2.346 2.876 3.280 1.00 93.31 102 VAL A O 1
ATOM 757 N N . SER A 1 103 ? -4.005 4.308 3.749 1.00 90.56 103 SER A N 1
ATOM 758 C CA . SER A 1 103 ? -3.890 5.144 2.550 1.00 90.56 103 SER A CA 1
ATOM 759 C C . SER A 1 103 ? -2.504 5.742 2.317 1.00 90.56 103 SER A C 1
ATOM 761 O O . SER A 1 103 ? -2.205 6.137 1.199 1.00 90.56 103 SER A O 1
ATOM 763 N N . ASN A 1 104 ? -1.680 5.840 3.360 1.00 88.88 104 ASN A N 1
ATOM 764 C CA . ASN A 1 104 ? -0.326 6.388 3.266 1.00 88.88 104 ASN A CA 1
ATOM 765 C C . ASN A 1 104 ? 0.706 5.343 2.820 1.00 88.88 104 ASN A C 1
ATOM 767 O O . ASN A 1 104 ? 1.779 5.717 2.358 1.00 88.88 104 ASN A O 1
ATOM 771 N N . ASP A 1 105 ? 0.376 4.057 2.949 1.00 89.44 105 ASP A N 1
ATOM 772 C CA . ASP A 1 105 ? 1.287 2.947 2.663 1.00 89.44 105 ASP A CA 1
ATOM 773 C C . ASP A 1 105 ? 1.047 2.356 1.271 1.00 89.44 105 ASP A C 1
ATOM 775 O O . ASP A 1 105 ? 1.784 1.469 0.842 1.00 89.44 105 ASP A O 1
ATOM 779 N N . VAL A 1 106 ? 0.018 2.826 0.561 1.00 89.50 106 VAL A N 1
ATOM 780 C CA . VAL A 1 106 ? -0.382 2.320 -0.753 1.00 89.50 106 VAL A CA 1
ATOM 781 C C . VAL A 1 106 ? -0.666 3.455 -1.723 1.00 89.50 106 VAL A C 1
ATOM 783 O O . VAL A 1 106 ? -1.098 4.541 -1.342 1.00 89.50 106 VAL A O 1
ATOM 786 N N . ALA A 1 107 ? -0.476 3.180 -3.004 1.00 86.69 107 ALA A N 1
ATOM 787 C CA . ALA A 1 107 ? -0.759 4.117 -4.073 1.00 86.69 107 ALA A CA 1
ATOM 788 C C . ALA A 1 107 ? -1.502 3.446 -5.231 1.00 86.69 107 ALA A C 1
ATOM 790 O O . ALA A 1 107 ? -1.484 2.227 -5.399 1.00 86.69 107 ALA A O 1
ATOM 791 N N . LYS A 1 108 ? -2.198 4.257 -6.032 1.00 83.38 108 LYS A N 1
ATOM 792 C CA . LYS A 1 108 ? -2.913 3.765 -7.214 1.00 83.38 108 LYS A CA 1
ATOM 793 C C . LYS A 1 108 ? -1.925 3.477 -8.357 1.00 83.38 108 LYS A C 1
ATOM 795 O O . LYS A 1 108 ? -1.027 4.298 -8.531 1.00 83.38 108 LYS A O 1
ATOM 800 N N . PRO A 1 109 ? -2.168 2.448 -9.197 1.00 66.31 109 PRO A N 1
ATOM 801 C CA . PRO A 1 109 ? -1.298 2.029 -10.315 1.00 66.31 109 PRO A CA 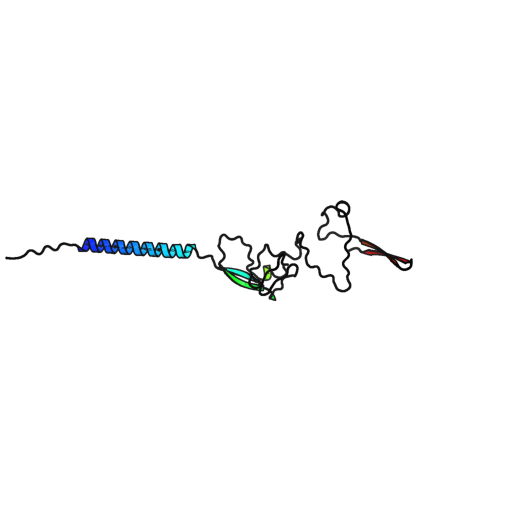1
ATOM 802 C C . PRO A 1 109 ? -0.954 3.071 -11.385 1.00 66.31 109 PRO A C 1
ATOM 804 O O . PRO A 1 109 ? -0.262 2.782 -12.346 1.00 66.31 109 PRO A O 1
ATOM 807 N N . ASN A 1 110 ? -1.549 4.259 -11.305 1.00 62.59 110 ASN A N 1
ATOM 808 C CA . ASN A 1 110 ? -1.397 5.309 -12.306 1.00 62.59 110 ASN A CA 1
ATOM 809 C C . ASN A 1 110 ? -1.170 6.684 -11.663 1.00 62.59 110 ASN A C 1
ATOM 811 O O . ASN A 1 110 ? -1.259 7.712 -12.331 1.00 62.59 110 ASN A O 1
ATOM 815 N N . ASN A 1 111 ? -0.924 6.713 -10.351 1.00 61.59 111 ASN A N 1
ATOM 816 C CA . ASN A 1 111 ? -0.407 7.900 -9.691 1.00 61.59 111 ASN A CA 1
ATOM 817 C C . ASN A 1 111 ? 1.114 7.867 -9.814 1.00 61.59 111 ASN A C 1
ATOM 819 O O . ASN A 1 111 ? 1.718 6.825 -9.580 1.00 61.59 111 ASN A O 1
ATOM 823 N N . ALA A 1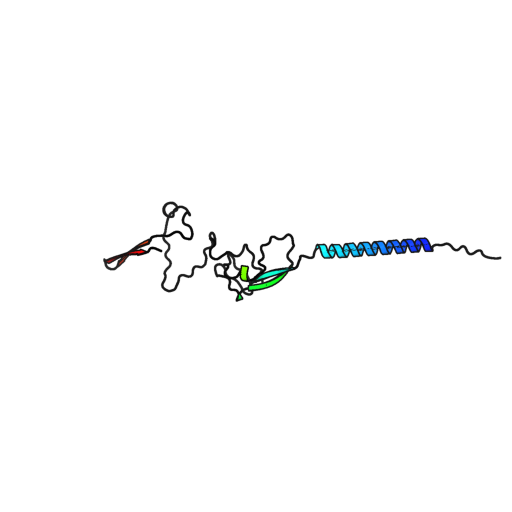 112 ? 1.736 9.007 -10.122 1.00 53.62 112 ALA A N 1
ATOM 824 C CA . ALA A 1 112 ? 3.183 9.136 -10.015 1.00 53.62 112 ALA A CA 1
ATOM 825 C C . ALA A 1 112 ? 3.600 8.753 -8.585 1.00 53.62 112 ALA A C 1
ATOM 827 O O . ALA A 1 112 ? 3.290 9.466 -7.630 1.00 53.62 112 ALA A O 1
ATOM 828 N N . LEU A 1 113 ? 4.273 7.613 -8.428 1.00 56.25 113 LEU A N 1
ATOM 829 C CA . LEU A 1 113 ? 4.674 7.046 -7.133 1.00 56.25 113 LEU A CA 1
ATOM 830 C C . LEU A 1 113 ? 5.831 7.822 -6.466 1.00 56.25 113 LEU A C 1
ATOM 832 O O . LEU A 1 113 ? 6.562 7.295 -5.626 1.00 56.25 113 LEU A O 1
ATOM 836 N N . GLY A 1 114 ? 6.032 9.087 -6.848 1.00 58.06 114 GLY A N 1
ATOM 837 C CA . GLY A 1 114 ? 7.204 9.869 -6.476 1.00 58.06 114 GLY A CA 1
ATOM 838 C C . GLY A 1 114 ? 8.499 9.134 -6.836 1.00 58.06 114 GLY A C 1
ATOM 839 O O . GLY A 1 114 ? 8.629 8.561 -7.914 1.00 58.06 114 GLY A O 1
ATOM 840 N N . SER A 1 115 ? 9.460 9.116 -5.911 1.00 48.38 115 SER A N 1
ATOM 841 C CA . SER A 1 115 ? 10.759 8.445 -6.074 1.00 48.38 115 SER A CA 1
ATOM 842 C C . SER A 1 115 ? 10.702 6.911 -6.017 1.00 48.38 115 SER A C 1
ATOM 844 O O . SER A 1 115 ? 11.705 6.243 -6.283 1.00 48.38 115 SER A O 1
ATOM 846 N N . GLN A 1 116 ? 9.558 6.322 -5.662 1.00 51.50 116 GLN A N 1
ATOM 847 C CA . GLN A 1 116 ? 9.407 4.877 -5.534 1.00 51.50 116 GLN A CA 1
ATOM 848 C C . GLN A 1 116 ? 8.754 4.305 -6.786 1.00 51.50 116 GLN A C 1
ATOM 850 O O . GLN A 1 116 ? 7.553 4.091 -6.837 1.00 51.50 116 GLN A O 1
ATOM 855 N N . SER A 1 117 ? 9.570 4.044 -7.807 1.00 52.59 117 SER A N 1
ATOM 856 C CA . SER A 1 117 ? 9.088 3.440 -9.051 1.00 52.59 117 SER A CA 1
ATOM 857 C C . SER A 1 117 ? 8.378 2.108 -8.791 1.00 52.59 117 SER A C 1
ATOM 859 O O . SER A 1 117 ? 8.895 1.248 -8.058 1.00 52.59 117 SER A O 1
ATOM 861 N N . GLU A 1 118 ? 7.218 1.953 -9.427 1.00 55.22 118 GLU A N 1
ATOM 862 C CA . GLU A 1 118 ? 6.505 0.691 -9.576 1.00 55.22 118 GLU A CA 1
ATOM 863 C C . GLU A 1 118 ? 7.509 -0.373 -10.027 1.00 55.22 118 GLU A C 1
ATOM 865 O O . GLU A 1 118 ? 8.425 -0.100 -10.811 1.00 55.22 118 GLU A O 1
ATOM 870 N N . TYR A 1 119 ? 7.405 -1.587 -9.493 1.00 55.22 119 TYR A N 1
ATOM 871 C CA . TYR A 1 119 ? 8.228 -2.672 -9.996 1.00 55.22 119 TYR A CA 1
ATOM 872 C C . TYR A 1 119 ? 7.662 -2.977 -11.371 1.00 55.22 119 TYR A C 1
ATOM 874 O O . TYR A 1 119 ? 6.634 -3.631 -11.498 1.00 55.22 119 TYR A O 1
ATOM 882 N N . LEU A 1 120 ? 8.310 -2.418 -12.387 1.00 63.94 120 LEU A N 1
ATOM 883 C CA . LEU A 1 120 ? 8.064 -2.702 -13.786 1.00 63.94 120 LEU A CA 1
ATOM 884 C C . LEU A 1 120 ? 8.951 -3.900 -14.135 1.00 63.94 120 LEU A C 1
ATOM 886 O O . LEU A 1 120 ? 10.128 -3.701 -14.460 1.00 63.94 120 LEU A O 1
ATOM 890 N N . PRO A 1 121 ? 8.455 -5.150 -14.006 1.00 66.56 121 PRO A N 1
ATOM 891 C CA . PRO A 1 121 ? 9.219 -6.300 -14.449 1.00 66.56 121 PRO A CA 1
ATOM 892 C C . PRO A 1 121 ? 9.546 -6.110 -15.925 1.00 66.56 121 PRO A C 1
ATOM 894 O O . PRO A 1 121 ? 8.663 -5.847 -16.741 1.00 66.56 121 PRO A O 1
ATOM 897 N N . ILE A 1 122 ? 10.825 -6.247 -16.265 1.00 75.75 122 ILE A N 1
ATOM 898 C CA . ILE A 1 122 ? 11.265 -6.218 -17.656 1.00 75.75 122 ILE A CA 1
ATOM 899 C C . ILE A 1 122 ? 10.636 -7.443 -18.337 1.00 75.75 122 ILE A C 1
ATOM 901 O O . ILE A 1 122 ? 10.923 -8.567 -17.908 1.00 75.75 122 ILE A O 1
ATOM 905 N N . PRO A 1 123 ? 9.769 -7.272 -19.354 1.00 77.06 123 PRO A N 1
ATOM 906 C CA . PRO A 1 123 ? 9.132 -8.407 -20.007 1.00 77.06 123 PRO A CA 1
ATOM 907 C C . PRO A 1 123 ? 10.179 -9.355 -20.602 1.00 77.06 123 PRO A C 1
ATOM 909 O O . PRO A 1 123 ? 11.274 -8.935 -20.984 1.00 77.06 123 PRO A O 1
ATOM 912 N N . GLN A 1 124 ? 9.855 -10.647 -20.708 1.00 82.12 124 GLN A N 1
ATOM 913 C CA . GLN A 1 124 ? 10.780 -11.606 -21.317 1.00 82.12 124 GLN A CA 1
ATOM 914 C C . GLN A 1 124 ? 11.174 -11.165 -22.734 1.00 82.12 124 GLN A C 1
ATOM 916 O O . GLN A 1 124 ? 10.328 -10.786 -23.540 1.00 82.12 124 GLN A O 1
ATOM 921 N N . GLY A 1 125 ? 12.476 -11.218 -23.025 1.00 87.31 125 GLY A N 1
ATOM 922 C CA . GLY A 1 125 ? 13.045 -10.768 -24.298 1.00 87.31 125 GLY A CA 1
ATOM 923 C C . GLY A 1 125 ? 13.402 -9.278 -24.357 1.00 87.31 125 GLY A C 1
ATOM 924 O O . GLY A 1 125 ? 13.973 -8.847 -25.356 1.00 87.31 125 GLY A O 1
ATOM 925 N N . TYR A 1 126 ? 13.126 -8.504 -23.303 1.00 81.38 126 TYR A N 1
ATOM 926 C CA . TYR A 1 126 ? 13.536 -7.104 -23.191 1.00 81.38 126 TYR A CA 1
ATOM 927 C C . TYR A 1 126 ? 14.776 -6.952 -22.301 1.00 81.38 126 TYR A C 1
ATOM 929 O O . TYR A 1 126 ? 15.064 -7.789 -21.445 1.00 81.38 126 TYR A O 1
ATOM 937 N N . VAL A 1 127 ? 15.516 -5.861 -22.508 1.00 81.38 127 VAL A N 1
ATOM 938 C CA . VAL A 1 127 ? 16.698 -5.482 -21.722 1.00 81.38 127 VAL A CA 1
ATOM 939 C C . VAL A 1 127 ? 16.504 -4.052 -21.235 1.00 81.38 127 VAL A C 1
ATOM 941 O O . VAL A 1 127 ? 16.178 -3.173 -22.031 1.00 81.38 127 VAL A O 1
ATOM 944 N N . ALA A 1 128 ? 16.713 -3.812 -19.939 1.00 82.19 128 ALA A N 1
ATOM 945 C CA . ALA A 1 128 ? 16.759 -2.454 -19.408 1.00 82.19 128 ALA A CA 1
ATOM 946 C C . ALA A 1 128 ? 18.120 -1.816 -19.702 1.00 82.19 128 ALA A C 1
ATOM 948 O O . ALA A 1 128 ? 19.166 -2.424 -19.469 1.00 82.19 128 ALA A O 1
ATOM 949 N N . LEU A 1 129 ? 18.091 -0.577 -20.186 1.00 78.94 129 LEU A N 1
ATOM 950 C CA . LEU A 1 129 ? 19.271 0.238 -20.448 1.00 78.94 129 LEU A CA 1
ATOM 951 C C . LEU A 1 129 ? 19.109 1.586 -19.746 1.00 78.94 129 LEU A C 1
ATOM 953 O O . LEU A 1 129 ? 18.091 2.253 -19.915 1.00 78.94 129 LEU A O 1
ATOM 957 N N . THR A 1 130 ? 20.133 2.003 -19.005 1.00 80.62 130 THR A N 1
ATOM 958 C CA . THR A 1 130 ? 20.203 3.353 -18.437 1.00 80.62 130 THR A CA 1
ATOM 959 C C . THR A 1 130 ? 20.897 4.281 -19.425 1.00 80.62 130 THR A C 1
ATOM 961 O O . THR A 1 130 ? 22.035 4.024 -19.820 1.00 80.62 130 THR A O 1
ATOM 964 N N . LEU A 1 131 ? 20.232 5.375 -19.797 1.00 79.50 131 LEU A N 1
ATOM 965 C CA . LEU A 1 131 ? 20.817 6.442 -20.603 1.00 79.50 131 LEU A CA 1
ATOM 966 C C . LEU A 1 131 ? 21.308 7.551 -19.664 1.00 79.50 131 LEU A C 1
ATOM 968 O O . LEU A 1 131 ? 20.480 8.194 -19.016 1.00 79.50 131 LEU A O 1
ATOM 972 N N . PRO A 1 132 ? 22.627 7.774 -19.536 1.00 82.38 132 PRO A N 1
ATOM 973 C CA . PRO A 1 132 ? 23.122 8.879 -18.732 1.00 82.38 132 PRO A CA 1
ATOM 974 C C . PRO A 1 132 ? 22.695 10.199 -19.380 1.00 82.38 132 PRO A C 1
ATOM 976 O O . PRO A 1 132 ? 22.977 10.447 -20.551 1.00 82.38 132 PRO A O 1
ATOM 979 N N . THR A 1 133 ? 22.021 11.045 -18.609 1.00 83.06 133 THR A N 1
ATOM 980 C CA . THR A 1 133 ? 21.603 12.389 -19.017 1.00 83.06 133 THR A CA 1
ATOM 981 C C . THR A 1 133 ? 21.973 13.394 -17.928 1.00 83.06 133 THR A C 1
ATOM 983 O O . THR A 1 133 ? 22.280 13.010 -16.798 1.00 83.06 133 THR A O 1
ATOM 986 N N . SER A 1 134 ? 21.983 14.678 -18.270 1.00 86.81 134 SER A N 1
ATOM 987 C CA . SER A 1 134 ? 22.129 15.779 -17.313 1.00 86.81 134 SER A CA 1
ATOM 988 C C . SER A 1 134 ? 20.800 16.507 -17.146 1.00 86.81 134 SER A C 1
ATOM 990 O O . SER A 1 134 ? 19.902 16.339 -17.964 1.00 86.81 134 SER A O 1
ATOM 992 N N . GLU A 1 135 ? 20.678 17.352 -16.124 1.00 85.06 135 GLU A N 1
ATOM 993 C CA . GLU A 1 135 ? 19.449 18.115 -15.860 1.00 85.06 135 GLU A CA 1
ATOM 994 C C . GLU A 1 135 ? 18.982 18.918 -17.091 1.00 85.06 135 GLU A C 1
ATOM 996 O O . GLU A 1 135 ? 17.811 18.868 -17.459 1.00 85.06 135 GLU A O 1
ATOM 1001 N N . GLN A 1 136 ? 19.907 19.583 -17.796 1.00 83.94 136 GLN A N 1
ATOM 1002 C CA . GLN A 1 136 ? 19.575 20.377 -18.984 1.00 83.94 136 GLN A CA 1
ATOM 1003 C C . GLN A 1 136 ? 19.116 19.515 -20.172 1.00 83.94 136 GLN A C 1
ATOM 1005 O O . GLN A 1 136 ? 18.209 19.910 -20.899 1.00 83.94 136 GLN A O 1
ATOM 1010 N N . GLN A 1 137 ? 19.737 18.351 -20.384 1.00 83.31 137 GLN A N 1
ATOM 1011 C CA . GLN A 1 137 ? 19.381 17.435 -21.478 1.00 83.31 137 GLN A CA 1
ATOM 1012 C C . GLN A 1 137 ? 18.113 16.627 -21.157 1.00 83.31 137 GLN A C 1
ATOM 1014 O O . GLN A 1 137 ? 17.335 16.314 -22.050 1.00 83.31 137 GLN A O 1
ATOM 1019 N N . GLY A 1 138 ? 17.896 16.310 -19.880 1.00 81.44 138 GLY A N 1
ATOM 1020 C CA . GLY A 1 138 ? 16.733 15.598 -19.349 1.00 81.44 138 GLY A CA 1
ATOM 1021 C C . GLY A 1 138 ? 15.548 16.499 -19.003 1.00 81.44 138 GLY A C 1
ATOM 1022 O O . GLY A 1 138 ? 14.613 16.035 -18.361 1.00 81.44 138 GLY A O 1
ATOM 1023 N N . VAL A 1 139 ? 15.581 17.770 -19.417 1.00 86.56 139 VAL A N 1
ATOM 1024 C CA . VAL A 1 139 ? 14.481 18.732 -19.248 1.00 86.56 139 VAL A CA 1
ATOM 1025 C C . VAL A 1 139 ? 14.075 18.944 -17.775 1.00 86.56 139 VAL A C 1
ATOM 1027 O O . VAL A 1 139 ? 12.927 19.248 -17.505 1.00 86.56 139 VAL A O 1
ATOM 1030 N N . ALA A 1 140 ? 14.990 18.805 -16.809 1.00 84.31 140 ALA A N 1
ATOM 1031 C CA . ALA A 1 140 ? 14.775 19.154 -15.393 1.00 84.31 140 ALA A CA 1
ATOM 1032 C C . ALA A 1 140 ? 13.416 18.695 -14.799 1.00 84.31 140 ALA A C 1
ATOM 1034 O O . ALA A 1 140 ? 12.630 19.515 -14.326 1.00 84.31 140 ALA A O 1
ATOM 1035 N N . ASP A 1 141 ? 13.118 17.393 -14.868 1.00 76.75 141 ASP A N 1
ATOM 1036 C CA . ASP A 1 141 ? 11.875 16.772 -14.365 1.00 76.75 141 ASP A CA 1
ATOM 1037 C C . ASP A 1 141 ? 10.566 17.194 -15.069 1.00 76.75 141 ASP A C 1
ATOM 1039 O O . ASP A 1 141 ? 9.473 16.845 -14.619 1.00 76.75 141 ASP A O 1
ATOM 1043 N N . TYR A 1 142 ? 10.627 17.894 -16.207 1.00 82.50 142 TYR A N 1
ATOM 1044 C CA . TYR A 1 142 ? 9.417 18.229 -16.972 1.00 82.50 142 TYR A CA 1
ATOM 1045 C C . TYR A 1 142 ? 8.790 17.037 -17.699 1.00 82.50 142 TYR A C 1
ATOM 1047 O O . TYR A 1 142 ? 7.630 17.133 -18.085 1.00 82.50 142 TYR A O 1
ATOM 1055 N N . ILE A 1 143 ? 9.525 15.936 -17.884 1.00 79.62 143 ILE A N 1
ATOM 1056 C CA . ILE A 1 143 ? 8.991 14.719 -18.508 1.00 79.62 143 ILE A CA 1
ATOM 1057 C C . ILE A 1 143 ? 8.005 14.063 -17.538 1.00 79.62 143 ILE A C 1
ATOM 1059 O O . ILE A 1 143 ? 8.368 13.699 -16.420 1.00 79.62 143 ILE A O 1
ATOM 1063 N N . GLN A 1 144 ? 6.763 13.891 -17.973 1.00 78.25 144 GLN A N 1
ATOM 1064 C CA . GLN A 1 144 ? 5.675 13.309 -17.195 1.00 78.25 144 GLN A CA 1
ATOM 1065 C C . GLN A 1 144 ? 5.228 11.952 -17.764 1.00 78.25 144 GLN A C 1
ATOM 1067 O O . GLN A 1 144 ? 5.453 11.649 -18.940 1.00 78.25 144 GLN A O 1
ATOM 1072 N N . PRO A 1 145 ? 4.554 11.109 -16.958 1.00 70.81 145 PRO A N 1
ATOM 1073 C CA . PRO A 1 145 ? 3.883 9.923 -17.478 1.00 70.81 145 PRO A CA 1
ATOM 1074 C C . PRO A 1 145 ? 2.906 10.283 -18.608 1.00 70.81 145 PRO A C 1
ATOM 1076 O O . PRO A 1 145 ? 2.025 11.122 -18.428 1.00 70.81 145 PRO A O 1
ATOM 1079 N N . GLY A 1 146 ? 3.051 9.621 -19.757 1.00 72.25 146 GLY A N 1
ATOM 1080 C CA . GLY A 1 146 ? 2.272 9.899 -20.970 1.00 72.25 146 GLY A CA 1
ATOM 1081 C C . GLY A 1 146 ? 3.012 10.737 -22.017 1.00 72.25 146 GLY A C 1
ATOM 1082 O O . GLY A 1 146 ? 2.539 10.816 -23.150 1.00 72.25 146 GLY A O 1
ATOM 1083 N N . ASP A 1 147 ? 4.173 11.300 -21.677 1.00 78.88 147 ASP A N 1
ATOM 1084 C CA . ASP A 1 147 ? 5.051 11.932 -22.657 1.00 78.88 147 ASP A CA 1
ATOM 1085 C C . ASP A 1 147 ? 5.728 10.890 -23.552 1.00 78.88 147 ASP A C 1
ATOM 1087 O O . ASP A 1 147 ? 6.063 9.778 -23.134 1.00 78.88 147 ASP A O 1
ATOM 1091 N N . TYR A 1 148 ? 5.967 11.281 -24.802 1.00 78.25 148 TYR A N 1
ATOM 1092 C CA . TYR A 1 148 ? 6.561 10.420 -25.815 1.00 78.25 148 TYR A CA 1
ATOM 1093 C C . TYR A 1 148 ? 8.046 10.735 -26.006 1.00 78.25 148 TYR A C 1
ATOM 1095 O O . TYR A 1 148 ? 8.434 11.890 -26.190 1.00 78.25 148 TYR A O 1
ATOM 1103 N N . MET A 1 149 ? 8.884 9.696 -26.026 1.00 76.62 149 MET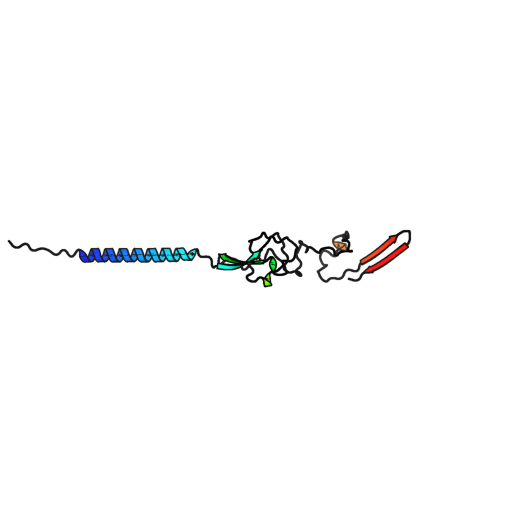 A N 1
ATOM 1104 C CA . MET A 1 149 ? 10.318 9.811 -26.301 1.00 76.62 149 MET A CA 1
ATOM 1105 C C . MET A 1 149 ? 10.674 9.107 -27.609 1.00 76.62 149 MET A C 1
ATOM 1107 O O . MET A 1 149 ? 10.406 7.921 -27.786 1.00 76.62 149 MET A O 1
ATOM 1111 N N . SER A 1 150 ? 11.336 9.825 -28.519 1.00 80.00 150 SER A N 1
ATOM 1112 C CA . SER A 1 150 ? 11.894 9.236 -29.741 1.00 80.00 150 SER A CA 1
ATOM 1113 C C . SER A 1 150 ? 13.334 8.796 -29.505 1.00 80.00 150 SER A C 1
ATOM 1115 O O . SER A 1 150 ? 14.184 9.611 -29.150 1.00 80.00 150 SER A O 1
ATOM 1117 N N . VAL A 1 151 ? 13.625 7.517 -29.745 1.00 76.44 151 VAL A N 1
ATOM 1118 C CA . VAL A 1 151 ? 14.980 6.965 -29.602 1.00 76.44 151 VAL A CA 1
ATOM 1119 C C . VAL A 1 151 ? 15.540 6.614 -30.975 1.00 76.44 151 VAL A C 1
ATOM 1121 O O . VAL A 1 151 ? 14.930 5.852 -31.728 1.00 76.44 151 VAL A O 1
ATOM 1124 N N . ILE A 1 152 ? 16.723 7.150 -31.284 1.00 80.00 152 ILE A N 1
ATOM 1125 C CA . ILE A 1 152 ? 17.510 6.776 -32.462 1.00 80.00 152 ILE A CA 1
ATOM 1126 C C . ILE A 1 152 ? 18.656 5.890 -31.984 1.00 80.00 152 ILE A C 1
ATOM 1128 O O . ILE A 1 152 ? 19.575 6.356 -31.312 1.00 80.00 152 ILE A O 1
ATOM 1132 N N . ALA A 1 153 ? 18.597 4.606 -32.328 1.00 73.38 153 ALA A N 1
ATOM 1133 C CA . ALA A 1 153 ? 19.655 3.656 -32.015 1.00 73.38 153 ALA A CA 1
ATOM 1134 C C . ALA A 1 153 ? 20.484 3.362 -33.266 1.00 73.38 153 ALA A C 1
ATOM 1136 O O . ALA A 1 153 ? 19.936 2.955 -34.292 1.00 73.38 153 ALA A O 1
ATOM 1137 N N . THR A 1 154 ? 21.801 3.522 -33.149 1.00 78.12 154 THR A N 1
ATOM 1138 C CA . THR A 1 154 ? 22.770 3.179 -34.194 1.00 78.12 154 THR A CA 1
ATOM 1139 C C . THR A 1 154 ? 23.595 1.992 -33.717 1.00 78.12 154 THR A C 1
ATOM 1141 O O . THR A 1 154 ? 24.376 2.117 -32.777 1.00 78.12 154 THR A O 1
ATOM 1144 N N . VAL A 1 155 ? 23.436 0.836 -34.361 1.00 75.81 155 VAL A N 1
ATOM 1145 C CA . VAL A 1 155 ? 24.228 -0.365 -34.057 1.00 75.81 155 VAL A CA 1
ATOM 1146 C C . VAL A 1 155 ? 25.243 -0.576 -35.172 1.00 75.81 155 VAL A C 1
ATOM 1148 O O . VAL A 1 155 ? 24.862 -0.674 -36.337 1.00 75.81 155 VAL A O 1
ATOM 1151 N N . SER A 1 156 ? 26.527 -0.656 -34.813 1.00 74.50 156 SER A N 1
ATOM 1152 C CA . SER A 1 156 ? 27.604 -1.033 -35.731 1.00 74.50 156 SER A CA 1
ATOM 1153 C C . SER A 1 156 ? 28.090 -2.440 -35.400 1.00 74.50 156 SER A C 1
ATOM 1155 O O . SER A 1 156 ? 28.569 -2.689 -34.295 1.00 74.50 156 SER A O 1
ATOM 1157 N N . THR A 1 157 ? 27.961 -3.369 -36.346 1.00 78.50 157 THR A N 1
ATOM 1158 C CA . THR A 1 157 ? 28.518 -4.724 -36.231 1.00 78.50 157 THR A CA 1
ATOM 1159 C C . THR A 1 157 ? 29.236 -5.102 -37.519 1.00 78.50 157 THR A C 1
ATOM 1161 O O . THR A 1 157 ? 28.685 -4.958 -38.611 1.00 78.50 157 THR A O 1
ATOM 1164 N N . ALA A 1 158 ? 30.499 -5.528 -37.406 1.00 79.69 158 ALA A N 1
ATOM 1165 C CA . ALA A 1 158 ? 31.360 -5.887 -38.539 1.00 79.69 158 ALA A CA 1
ATOM 1166 C C . ALA A 1 158 ? 31.356 -4.854 -39.697 1.00 79.69 158 ALA A C 1
ATOM 1168 O O . ALA A 1 158 ? 31.344 -5.221 -40.870 1.00 79.69 158 ALA A O 1
ATOM 1169 N N . GLY A 1 159 ? 31.321 -3.555 -39.371 1.00 73.19 159 GLY A N 1
ATOM 1170 C CA . GLY A 1 159 ? 31.330 -2.464 -40.356 1.00 73.19 159 GLY A CA 1
ATOM 1171 C C . GLY A 1 159 ? 29.981 -2.155 -41.019 1.00 73.19 159 GLY A C 1
ATOM 1172 O O . GLY A 1 159 ? 29.925 -1.295 -41.894 1.00 73.19 159 GLY A O 1
ATOM 1173 N N . LYS A 1 160 ? 28.888 -2.812 -40.612 1.00 66.56 160 LYS A N 1
ATOM 1174 C CA . LYS A 1 160 ? 27.523 -2.495 -41.054 1.00 66.56 160 LYS A CA 1
ATOM 1175 C C . LYS A 1 160 ? 26.805 -1.679 -39.990 1.00 66.56 160 LYS A C 1
ATOM 1177 O O . LYS A 1 160 ? 26.811 -2.062 -38.822 1.00 66.56 160 LYS A O 1
ATOM 1182 N N . VAL A 1 161 ? 26.168 -0.589 -40.413 1.00 72.94 161 VAL A N 1
ATOM 1183 C CA . VAL A 1 161 ? 25.391 0.298 -39.543 1.00 72.94 161 VAL A CA 1
ATOM 1184 C C . VAL A 1 161 ? 23.902 0.081 -39.790 1.00 72.94 161 VAL A C 1
ATOM 1186 O O . VAL A 1 161 ? 23.446 0.169 -40.928 1.00 72.94 161 VAL A O 1
ATOM 1189 N N . ALA A 1 162 ? 23.148 -0.179 -38.725 1.00 68.19 162 ALA A N 1
ATOM 1190 C CA . ALA A 1 162 ? 21.690 -0.185 -38.742 1.00 68.19 162 ALA A CA 1
ATOM 1191 C C . ALA A 1 162 ? 21.166 0.940 -37.844 1.00 68.19 162 ALA A C 1
ATOM 1193 O O . ALA A 1 162 ? 21.585 1.053 -36.690 1.00 68.19 162 ALA A O 1
ATOM 1194 N N . VAL A 1 163 ? 20.251 1.750 -38.381 1.00 72.50 163 VAL A N 1
ATOM 1195 C CA . VAL A 1 163 ? 19.542 2.796 -37.637 1.00 72.50 163 VAL A CA 1
ATOM 1196 C C . VAL A 1 163 ? 18.064 2.436 -37.586 1.00 72.50 163 VAL A C 1
ATOM 1198 O O . VAL A 1 163 ? 17.457 2.162 -38.622 1.00 72.50 163 VAL A O 1
ATOM 1201 N N . LYS A 1 164 ? 17.482 2.439 -36.386 1.00 70.38 164 LYS A N 1
ATOM 1202 C CA . LYS A 1 164 ? 16.037 2.291 -36.188 1.00 70.38 164 LYS A CA 1
ATOM 1203 C C . LYS A 1 164 ? 15.544 3.408 -35.279 1.00 70.38 164 LYS A C 1
ATOM 1205 O O . LYS A 1 164 ? 16.039 3.550 -34.162 1.00 70.38 164 LYS A O 1
ATOM 1210 N N . THR A 1 165 ? 14.557 4.158 -35.757 1.00 67.19 165 THR A N 1
ATOM 1211 C CA . THR A 1 165 ? 13.777 5.066 -34.914 1.00 67.19 165 THR A CA 1
ATOM 1212 C C . THR A 1 165 ? 12.617 4.284 -34.330 1.00 67.19 165 THR A C 1
ATOM 1214 O O . THR A 1 165 ? 11.858 3.648 -35.066 1.00 67.19 165 THR A O 1
ATOM 1217 N N . ILE A 1 166 ? 12.498 4.296 -33.009 1.00 66.75 166 ILE A N 1
ATOM 1218 C CA . ILE A 1 166 ? 11.347 3.730 -32.312 1.00 66.75 166 ILE A CA 1
ATOM 1219 C C . ILE A 1 166 ? 10.523 4.909 -31.807 1.00 66.75 166 ILE A C 1
ATOM 1221 O O . ILE A 1 166 ? 11.009 5.700 -31.000 1.00 66.75 166 ILE A O 1
ATOM 1225 N N . PHE A 1 167 ? 9.301 5.021 -32.324 1.00 57.31 167 PHE A N 1
ATOM 1226 C CA . PHE A 1 167 ? 8.259 5.854 -31.741 1.00 57.31 167 PHE A CA 1
ATOM 1227 C C . PHE A 1 167 ? 7.498 4.952 -30.775 1.00 57.31 167 PHE A C 1
ATOM 1229 O O . PHE A 1 167 ? 6.913 3.955 -31.205 1.00 57.31 167 PHE A O 1
ATOM 1236 N N . THR A 1 168 ? 7.600 5.245 -29.485 1.00 58.31 168 THR A N 1
ATOM 1237 C CA . THR A 1 168 ? 6.664 4.734 -28.483 1.00 58.31 168 THR A CA 1
ATOM 1238 C C . THR A 1 168 ? 5.751 5.856 -28.063 1.00 58.31 168 THR A C 1
ATOM 1240 O O . THR A 1 168 ? 6.136 7.013 -28.350 1.00 58.31 168 THR A O 1
#

Secondary structure (DSSP, 8-state):
----------HHHHHHHHHHHHHHHHHHHHHHHHHHHTT-PPEEEEEEESSPBPTTSPPPGGGEEEEEEE--TTS-S-B-SSGGGTTT-EESS-B-TTPBPBTTTEE-TTS--TTS----PPPTT---------TTTTGGG---TT---EEEEEEEETTEEEEEEEE-

Sequence (168 aa):
MRTLSTITSRRPFTLLGVLLAVLVIVAFVLVALNASQAGASPQQTVVVASRDLQPRIPISADSLATKSIPVPGTYPKVYFTRIEDVQGMVPLVAIPSGQAVVSNDVAKPNNALGSQSEYLPIPQGYVALTLPTSEQQGVADYIQPGDYMSVIATVSTAGKVAVKTIFT

pLDDT: mean 80.61, std 13.34, range [42.66, 96.88]